Protein AF-X1QK44-F1 (afdb_monomer_lite)

Secondary structure (DSSP, 8-state):
-HHHHHHHHHHHT-SSHHHHHHHHHHHHHHHHH-TT--HHHHHTTHHHHHHHTT-S-HHHHHHHHHHHHHHHHH-HHHHHHHHHHHHHHHHHHT-

Structure (mmCIF, N/CA/C/O backbone):
data_AF-X1QK44-F1
#
_entry.id   AF-X1QK44-F1
#
loop_
_atom_site.group_PDB
_atom_site.id
_atom_site.type_symbol
_atom_site.label_atom_id
_atom_site.label_alt_id
_atom_site.label_comp_id
_atom_site.label_asym_id
_atom_site.label_entity_id
_atom_site.label_seq_id
_atom_site.pdbx_PDB_ins_code
_atom_site.Cartn_x
_atom_site.Cartn_y
_atom_site.Cartn_z
_atom_site.occupancy
_atom_site.B_iso_or_equiv
_atom_site.auth_seq_id
_atom_site.auth_comp_id
_atom_site.auth_asym_id
_atom_site.auth_atom_id
_atom_site.pdbx_PDB_model_num
ATOM 1 N N . THR A 1 1 ? -15.673 5.841 -7.467 1.00 61.12 1 THR A N 1
ATOM 2 C CA . THR A 1 1 ? -16.355 4.996 -8.474 1.00 61.12 1 THR A CA 1
ATOM 3 C C . THR A 1 1 ? -15.790 3.580 -8.378 1.00 61.12 1 THR A C 1
ATOM 5 O O . THR A 1 1 ? -14.620 3.459 -8.023 1.00 61.12 1 THR A O 1
ATOM 8 N N . PRO A 1 2 ? -16.550 2.503 -8.657 1.00 80.81 2 PRO A N 1
ATOM 9 C CA . PRO A 1 2 ? -16.019 1.128 -8.631 1.00 80.81 2 PRO A CA 1
ATOM 10 C C . PRO A 1 2 ? -14.842 0.906 -9.596 1.00 80.81 2 PRO A C 1
ATOM 12 O O . PRO A 1 2 ? -13.998 0.045 -9.365 1.00 80.81 2 PRO A O 1
ATOM 15 N N . LEU A 1 3 ? -14.766 1.721 -10.654 1.00 91.69 3 LEU A N 1
ATOM 16 C CA . LEU A 1 3 ? -13.726 1.657 -11.677 1.00 91.69 3 LEU A CA 1
ATOM 17 C C . LEU A 1 3 ? -12.315 1.846 -11.107 1.00 91.69 3 LEU A C 1
ATOM 19 O O . LEU A 1 3 ? -11.417 1.108 -11.493 1.00 91.69 3 LEU A O 1
ATOM 23 N N . ALA A 1 4 ? -12.123 2.787 -10.176 1.00 92.62 4 ALA A N 1
ATOM 24 C CA . ALA A 1 4 ? -10.803 3.070 -9.610 1.00 92.62 4 ALA A CA 1
ATOM 25 C C . ALA A 1 4 ? -10.210 1.844 -8.896 1.00 92.62 4 ALA A C 1
ATOM 27 O O . ALA A 1 4 ? -9.065 1.482 -9.137 1.00 92.62 4 ALA A O 1
ATOM 28 N N . TRP A 1 5 ? -11.022 1.152 -8.094 1.00 94.38 5 TRP A N 1
ATOM 29 C CA . TRP A 1 5 ? -10.623 -0.070 -7.392 1.00 94.38 5 TRP A CA 1
ATOM 30 C C . TRP A 1 5 ? -10.218 -1.190 -8.361 1.00 94.38 5 TRP A C 1
ATOM 32 O O . TRP A 1 5 ? -9.196 -1.838 -8.159 1.00 94.38 5 TRP A O 1
ATOM 42 N N . ARG A 1 6 ? -10.970 -1.372 -9.457 1.00 94.88 6 ARG A N 1
ATOM 43 C CA . ARG A 1 6 ? -10.624 -2.336 -10.514 1.00 94.88 6 ARG A CA 1
ATOM 44 C C . ARG A 1 6 ? -9.328 -1.953 -11.235 1.00 94.88 6 ARG A C 1
ATOM 46 O O . ARG A 1 6 ? -8.495 -2.818 -11.485 1.00 94.88 6 ARG A O 1
ATOM 53 N N . LYS A 1 7 ? -9.151 -0.666 -11.550 1.00 96.75 7 LYS A N 1
ATOM 54 C CA . LYS A 1 7 ? -7.965 -0.165 -12.255 1.00 96.75 7 LYS A CA 1
ATOM 55 C C . LYS A 1 7 ? -6.685 -0.310 -11.445 1.00 96.75 7 LYS A C 1
ATOM 57 O O . LYS A 1 7 ? -5.657 -0.566 -12.052 1.00 96.75 7 LYS A O 1
ATOM 62 N N . VAL A 1 8 ? -6.735 -0.229 -10.113 1.00 97.19 8 VAL A N 1
ATOM 63 C CA . VAL A 1 8 ? -5.562 -0.537 -9.275 1.00 97.19 8 VAL A CA 1
ATOM 64 C C . VAL A 1 8 ? -5.034 -1.943 -9.574 1.00 97.19 8 VAL A C 1
ATOM 66 O O . VAL A 1 8 ? -3.849 -2.097 -9.846 1.00 97.19 8 VAL A O 1
ATOM 69 N N . VAL A 1 9 ? -5.909 -2.953 -9.565 1.00 95.69 9 VAL A N 1
ATOM 70 C CA . VAL A 1 9 ? -5.511 -4.351 -9.806 1.00 95.69 9 VAL A CA 1
ATOM 71 C C . VAL A 1 9 ? -5.011 -4.538 -11.237 1.00 95.69 9 VAL A C 1
ATOM 73 O O . VAL A 1 9 ? -3.969 -5.145 -11.449 1.00 95.69 9 VAL A O 1
ATOM 76 N N . GLU A 1 10 ? -5.719 -3.970 -12.215 1.00 96.75 10 GLU A N 1
ATOM 77 C CA . GLU A 1 10 ? -5.332 -4.047 -13.629 1.00 96.75 10 GLU A CA 1
ATOM 78 C C . GLU A 1 10 ? -3.964 -3.403 -13.892 1.00 96.75 10 GLU A C 1
ATOM 80 O O . GLU A 1 10 ? -3.143 -3.961 -14.611 1.00 96.75 10 GLU A O 1
ATOM 85 N N . TRP A 1 11 ? -3.716 -2.220 -13.333 1.00 98.38 11 TRP A N 1
ATOM 86 C CA . TRP A 1 11 ? -2.515 -1.445 -13.626 1.00 98.38 11 TRP A CA 1
ATOM 87 C C . TRP A 1 11 ? -1.287 -1.913 -12.855 1.00 98.38 11 TRP A C 1
ATOM 89 O O . TRP A 1 11 ? -0.178 -1.741 -13.347 1.00 98.38 11 TRP A O 1
ATOM 99 N N . ALA A 1 12 ? -1.448 -2.506 -11.673 1.00 97.75 12 ALA A N 1
ATOM 100 C CA . ALA A 1 12 ? -0.303 -2.951 -10.883 1.00 97.75 12 ALA A CA 1
ATOM 101 C C . ALA A 1 12 ? 0.481 -4.101 -11.542 1.00 97.75 12 ALA A C 1
ATOM 103 O O . ALA A 1 12 ? 1.687 -4.217 -11.332 1.00 97.75 12 ALA A O 1
ATOM 104 N N . GLU A 1 13 ? -0.173 -4.891 -12.395 1.00 97.06 13 GLU A N 1
ATOM 105 C CA . GLU A 1 13 ? 0.447 -5.989 -13.150 1.00 97.06 13 GLU A CA 1
ATOM 106 C C . GLU A 1 13 ? 1.018 -5.551 -14.512 1.00 97.06 13 GLU A C 1
ATOM 108 O O . GLU A 1 13 ? 1.530 -6.372 -15.264 1.00 97.06 13 GLU A O 1
ATOM 113 N N . ARG A 1 14 ? 0.936 -4.262 -14.865 1.00 97.94 14 ARG A N 1
ATOM 114 C CA . ARG A 1 14 ? 1.434 -3.749 -16.151 1.00 97.94 14 ARG A CA 1
ATOM 115 C C . ARG A 1 14 ? 2.936 -3.528 -16.130 1.00 97.94 14 ARG A C 1
ATOM 117 O O . ARG A 1 14 ? 3.470 -3.062 -15.133 1.00 97.94 14 ARG A O 1
ATOM 124 N N . GLU A 1 15 ? 3.618 -3.802 -17.237 1.00 96.75 15 GLU A N 1
ATOM 125 C CA . GLU A 1 15 ? 5.071 -3.601 -17.322 1.00 96.75 15 GLU A CA 1
ATOM 126 C C . GLU A 1 15 ? 5.468 -2.134 -17.487 1.00 96.75 15 GLU A C 1
ATOM 128 O O . GLU A 1 15 ? 6.553 -1.719 -17.078 1.00 96.75 15 GLU A O 1
ATOM 133 N N . GLU A 1 16 ? 4.581 -1.314 -18.042 1.00 98.38 16 GLU A N 1
ATOM 134 C CA . GLU A 1 16 ? 4.849 0.099 -18.244 1.00 98.38 16 GLU A CA 1
ATOM 135 C C . GLU A 1 16 ? 4.957 0.822 -16.891 1.00 98.38 16 GLU A C 1
ATOM 137 O O . GLU A 1 16 ? 3.985 0.919 -16.135 1.00 98.38 16 GLU A O 1
ATOM 142 N N . GLU A 1 17 ? 6.142 1.368 -16.592 1.00 98.06 17 GLU A N 1
ATOM 143 C CA . GLU A 1 17 ? 6.487 1.947 -15.285 1.00 98.06 17 GLU A CA 1
ATOM 144 C C . GLU A 1 17 ? 5.430 2.932 -14.775 1.00 98.06 17 GLU A C 1
ATOM 146 O O . GLU A 1 17 ? 4.985 2.850 -13.630 1.00 98.06 17 GLU A O 1
ATOM 151 N N . PHE A 1 18 ? 4.995 3.858 -15.629 1.00 98.31 18 PHE A N 1
ATOM 152 C CA . PHE A 1 18 ? 4.047 4.897 -15.234 1.00 98.31 18 PHE A CA 1
ATOM 153 C C . PHE A 1 18 ? 2.609 4.391 -15.109 1.00 98.31 18 PHE A C 1
ATOM 155 O O . PHE A 1 18 ? 1.841 4.960 -14.332 1.00 98.31 18 PHE A O 1
ATOM 162 N N . VAL A 1 19 ? 2.259 3.299 -15.792 1.00 98.50 19 VAL A N 1
ATOM 163 C CA . VAL A 1 19 ? 0.965 2.632 -15.605 1.00 98.50 19 VAL A CA 1
ATOM 164 C C . VAL A 1 19 ? 0.952 1.947 -14.240 1.00 98.50 19 VAL A C 1
ATOM 166 O O . VAL A 1 19 ? 0.065 2.217 -13.427 1.00 98.50 19 VAL A O 1
ATOM 169 N N . LYS A 1 20 ? 2.001 1.180 -13.921 1.00 98.56 20 LYS A N 1
ATOM 170 C CA . LYS A 1 20 ? 2.167 0.543 -12.607 1.00 98.56 20 LYS A CA 1
ATOM 171 C C . LYS A 1 20 ? 2.238 1.561 -11.471 1.00 98.56 20 LYS A C 1
ATOM 173 O O . LYS A 1 20 ? 1.525 1.439 -10.477 1.00 98.56 20 LYS A O 1
ATOM 178 N N . ARG A 1 21 ? 3.024 2.630 -11.629 1.00 98.56 21 ARG A N 1
ATOM 179 C CA . ARG A 1 21 ? 3.063 3.769 -10.694 1.00 98.56 21 ARG A CA 1
ATOM 180 C C . ARG A 1 21 ? 1.669 4.371 -10.487 1.00 98.56 21 ARG A C 1
ATOM 182 O O . ARG A 1 21 ? 1.314 4.740 -9.362 1.00 98.56 21 ARG A O 1
ATOM 189 N N . GLY A 1 22 ? 0.890 4.482 -11.564 1.00 98.50 22 GLY A N 1
ATOM 190 C CA . GLY A 1 22 ? -0.491 4.954 -11.548 1.00 98.50 22 GLY A CA 1
ATOM 191 C C . GLY A 1 22 ? -1.382 4.128 -10.623 1.00 98.50 22 GLY A C 1
ATOM 192 O O . GLY A 1 22 ? -2.160 4.710 -9.869 1.00 98.50 22 GLY A O 1
ATOM 193 N N . ALA A 1 23 ? -1.208 2.804 -10.589 1.00 98.31 23 ALA A N 1
ATOM 194 C CA . ALA A 1 23 ? -1.944 1.915 -9.689 1.00 98.31 23 ALA A CA 1
ATOM 195 C C . ALA A 1 23 ? -1.771 2.309 -8.212 1.00 98.31 23 ALA A C 1
ATOM 197 O O . ALA A 1 23 ? -2.749 2.543 -7.503 1.00 98.31 23 ALA A O 1
ATOM 198 N N . PHE A 1 24 ? -0.528 2.454 -7.751 1.00 98.62 24 PHE A N 1
ATOM 199 C CA . PHE A 1 24 ? -0.244 2.771 -6.346 1.00 98.62 24 PHE A CA 1
ATOM 200 C C . PHE A 1 24 ? -0.561 4.229 -5.993 1.00 98.62 24 PHE A C 1
ATOM 202 O O . PHE A 1 24 ? -1.051 4.520 -4.902 1.00 98.62 24 PHE A O 1
ATOM 209 N N . SER A 1 25 ? -0.385 5.148 -6.944 1.00 98.38 25 SER A N 1
ATOM 210 C CA . SER A 1 25 ? -0.840 6.535 -6.786 1.00 98.38 25 SER A CA 1
ATOM 211 C C . SER A 1 25 ? -2.363 6.606 -6.616 1.00 98.38 25 SER A C 1
ATOM 213 O O . SER A 1 25 ? -2.872 7.377 -5.802 1.00 98.38 25 SER A O 1
ATOM 215 N N . LEU A 1 26 ? -3.101 5.758 -7.337 1.00 97.94 26 LEU A N 1
ATOM 216 C CA . LEU A 1 26 ? -4.553 5.673 -7.242 1.00 97.94 26 LEU A CA 1
ATOM 217 C C . LEU A 1 26 ? -5.017 5.116 -5.887 1.00 97.94 26 LEU A C 1
ATOM 219 O O . LEU A 1 26 ? -6.011 5.609 -5.354 1.00 97.94 26 LEU A O 1
ATOM 223 N N . ILE A 1 27 ? -4.279 4.179 -5.277 1.00 98.06 27 ILE A N 1
ATOM 224 C CA . ILE A 1 27 ? -4.533 3.739 -3.892 1.00 98.06 27 ILE A CA 1
ATOM 225 C C . ILE A 1 27 ? -4.451 4.929 -2.923 1.00 98.06 27 ILE A C 1
ATOM 227 O O . ILE A 1 27 ? -5.367 5.129 -2.124 1.00 98.06 27 ILE A O 1
ATOM 231 N N . ALA A 1 28 ? -3.403 5.754 -3.019 1.00 97.50 28 ALA A N 1
ATOM 232 C CA . ALA A 1 28 ? -3.259 6.949 -2.181 1.00 97.50 28 ALA A CA 1
ATOM 233 C C . ALA A 1 28 ? -4.391 7.975 -2.415 1.00 97.50 28 ALA A C 1
ATOM 235 O O . ALA A 1 28 ? -4.879 8.606 -1.476 1.00 97.50 28 ALA A O 1
ATOM 236 N N . GLY A 1 29 ? -4.880 8.110 -3.650 1.00 96.94 29 GLY A N 1
ATOM 237 C CA . GLY A 1 29 ? -6.075 8.911 -3.934 1.00 96.94 29 GLY A CA 1
ATOM 238 C C . GLY A 1 29 ? -7.334 8.345 -3.264 1.00 96.94 29 GLY A C 1
ATOM 239 O O . GLY A 1 29 ? -8.091 9.076 -2.620 1.00 96.94 29 GLY A O 1
ATOM 240 N N . LEU A 1 30 ? -7.546 7.028 -3.350 1.00 96.69 30 LEU A N 1
ATOM 241 C CA . LEU A 1 3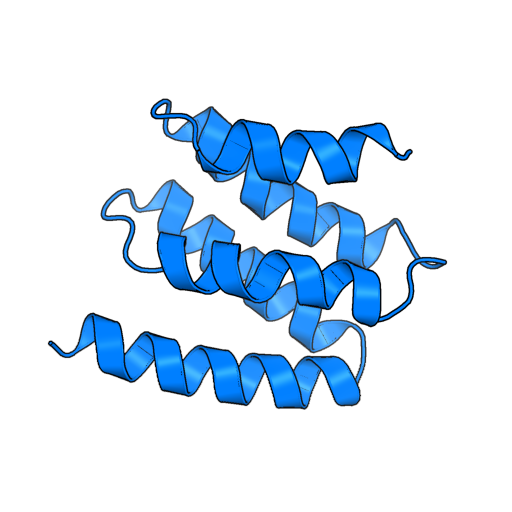0 ? -8.696 6.347 -2.745 1.00 96.69 30 LEU A CA 1
ATOM 242 C C . LEU A 1 30 ? -8.743 6.523 -1.223 1.00 96.69 30 LEU A C 1
ATOM 244 O O . LEU A 1 30 ? -9.824 6.732 -0.673 1.00 96.69 30 LEU A O 1
ATOM 248 N N . THR A 1 31 ? -7.595 6.515 -0.540 1.00 95.75 31 THR A N 1
ATOM 249 C CA . THR A 1 31 ? -7.551 6.715 0.918 1.00 95.75 31 THR A CA 1
ATOM 250 C C . THR A 1 31 ? -8.047 8.094 1.355 1.00 95.75 31 THR A C 1
ATOM 252 O O . THR A 1 31 ? -8.579 8.208 2.457 1.00 95.75 31 THR A O 1
ATOM 255 N N . VAL A 1 32 ? -7.920 9.119 0.504 1.00 93.75 32 VAL A N 1
ATOM 256 C CA . VAL A 1 32 ? -8.366 10.495 0.793 1.00 93.75 32 VAL A CA 1
ATOM 257 C C . VAL A 1 32 ? -9.811 10.718 0.345 1.00 93.75 32 VAL A C 1
ATOM 259 O O . VAL A 1 32 ? -10.611 11.317 1.069 1.00 93.75 32 VAL A O 1
ATOM 262 N N . HIS A 1 33 ? -10.158 10.240 -0.851 1.00 94.00 33 HIS A N 1
ATOM 263 C CA . HIS A 1 33 ? -11.417 10.595 -1.506 1.00 94.00 33 HIS A CA 1
ATOM 264 C C . HIS A 1 33 ? -12.556 9.602 -1.242 1.00 94.00 33 HIS A C 1
ATOM 266 O O . HIS A 1 33 ? -13.710 10.019 -1.142 1.00 94.00 33 HIS A O 1
ATOM 272 N N . ASP A 1 34 ? -12.275 8.305 -1.078 1.00 93.94 34 ASP A N 1
ATOM 273 C CA . ASP A 1 34 ? -13.306 7.303 -0.782 1.00 93.94 34 ASP A CA 1
ATOM 274 C C . ASP A 1 34 ? -13.528 7.190 0.733 1.00 93.94 34 ASP A C 1
ATOM 276 O O . ASP A 1 34 ? -13.108 6.240 1.393 1.00 93.94 34 ASP A O 1
ATOM 280 N N . LYS A 1 35 ? -14.172 8.201 1.322 1.00 90.94 35 LYS A N 1
ATOM 281 C CA . LYS A 1 35 ? -14.438 8.263 2.774 1.00 90.94 35 LYS A CA 1
ATOM 282 C C . LYS A 1 35 ? -15.420 7.191 3.267 1.00 90.94 35 LYS A C 1
ATOM 284 O O . LYS A 1 35 ? -15.460 6.919 4.458 1.00 90.94 35 LYS A O 1
ATOM 289 N N . LYS A 1 36 ? -16.199 6.582 2.364 1.00 93.44 36 LYS A N 1
ATOM 290 C CA . LYS A 1 36 ? -17.200 5.551 2.693 1.00 93.44 36 LYS A CA 1
ATOM 291 C C . LYS A 1 36 ? -16.631 4.130 2.654 1.00 93.44 36 LYS A C 1
ATOM 293 O O . LYS A 1 36 ? -17.254 3.217 3.188 1.00 93.44 36 LYS A O 1
ATOM 298 N N . ALA A 1 37 ? -15.478 3.916 2.018 1.00 94.56 37 ALA A N 1
ATOM 299 C CA . ALA A 1 37 ? -14.817 2.618 2.022 1.00 94.56 37 ALA A CA 1
ATOM 300 C C . ALA A 1 37 ? -14.384 2.213 3.443 1.00 94.56 37 ALA A C 1
ATOM 302 O O . ALA A 1 37 ? -13.666 2.949 4.120 1.00 94.56 37 ALA A O 1
ATOM 303 N N . GLY A 1 38 ? -14.804 1.026 3.879 1.00 95.69 38 GLY A N 1
ATOM 304 C CA . GLY A 1 38 ? -14.310 0.421 5.114 1.00 95.69 38 GLY A CA 1
ATOM 305 C C . GLY A 1 38 ? -12.905 -0.161 4.952 1.00 95.69 38 GLY A C 1
ATOM 306 O O . GLY A 1 38 ? -12.437 -0.383 3.832 1.00 95.69 38 GLY A O 1
ATOM 307 N N . ASP A 1 39 ? -12.266 -0.465 6.078 1.00 97.69 39 ASP A N 1
ATOM 308 C CA . ASP A 1 39 ? -10.881 -0.953 6.148 1.00 97.69 39 ASP A CA 1
ATOM 309 C C . ASP A 1 39 ? -10.649 -2.205 5.296 1.00 97.69 39 ASP A C 1
ATOM 311 O O . ASP A 1 39 ? -9.696 -2.252 4.520 1.00 97.69 39 ASP A O 1
ATOM 315 N N . LYS A 1 40 ? -11.611 -3.138 5.309 1.00 97.19 40 LYS A N 1
ATOM 316 C CA . LYS A 1 40 ? -11.587 -4.373 4.507 1.00 97.19 40 LYS A CA 1
ATOM 317 C C . LYS A 1 40 ? -11.362 -4.153 3.015 1.00 97.19 40 LYS A C 1
ATOM 319 O O . LYS A 1 40 ? -10.837 -5.034 2.348 1.00 97.19 40 LYS A O 1
ATOM 324 N N . LYS A 1 41 ? -11.774 -3.007 2.458 1.00 95.88 41 LYS A N 1
ATOM 325 C CA . LYS A 1 41 ? -11.492 -2.710 1.047 1.00 95.88 41 LYS A CA 1
ATOM 326 C C . LYS A 1 41 ? -10.012 -2.409 0.827 1.00 95.88 41 LYS A C 1
ATOM 328 O O . LYS A 1 41 ? -9.448 -2.881 -0.149 1.00 95.88 41 LYS A O 1
ATOM 333 N N . PHE A 1 42 ? -9.379 -1.658 1.725 1.00 97.38 42 PHE A N 1
ATOM 334 C CA . PHE A 1 42 ? -7.952 -1.340 1.627 1.00 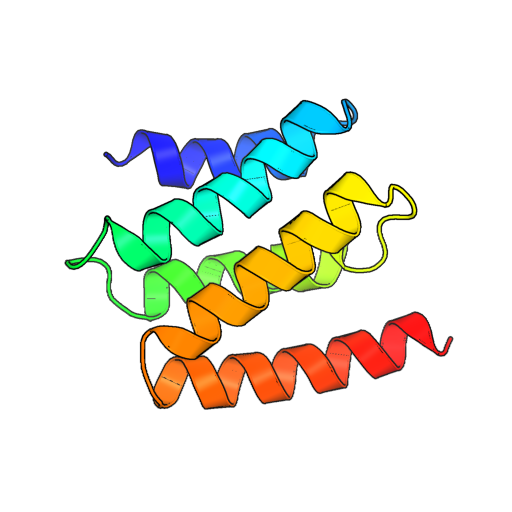97.38 42 PHE A CA 1
ATOM 335 C C . PHE A 1 42 ? -7.067 -2.548 1.943 1.00 97.38 42 PHE A C 1
ATOM 337 O O . PHE A 1 42 ? -6.019 -2.699 1.321 1.00 97.38 42 PHE A O 1
ATOM 344 N N . GLU A 1 43 ? -7.513 -3.434 2.836 1.00 97.81 43 GLU A N 1
ATOM 345 C CA . GLU A 1 43 ? -6.840 -4.706 3.148 1.00 97.81 43 GLU A CA 1
ATOM 346 C C . GLU A 1 43 ? -6.613 -5.579 1.903 1.00 97.81 43 GLU A C 1
ATOM 348 O O . GLU A 1 43 ? -5.586 -6.248 1.793 1.00 97.81 43 GLU A O 1
ATOM 353 N N . GLN A 1 44 ? -7.498 -5.495 0.902 1.00 96.50 44 GLN A N 1
ATOM 354 C CA . GLN A 1 44 ? -7.342 -6.207 -0.374 1.00 96.50 44 GLN A CA 1
ATOM 355 C C . GLN A 1 44 ? -6.081 -5.795 -1.149 1.00 96.50 44 GLN A C 1
ATOM 357 O O . GLN A 1 44 ? -5.602 -6.558 -1.984 1.00 96.50 44 GLN A O 1
ATOM 362 N N . PHE A 1 45 ? -5.520 -4.611 -0.882 1.00 97.56 45 PHE A N 1
ATOM 363 C CA . PHE A 1 45 ? -4.307 -4.136 -1.546 1.00 97.56 45 PHE A CA 1
ATOM 364 C C . PHE A 1 45 ? -3.011 -4.562 -0.855 1.00 97.56 45 PHE A C 1
ATOM 366 O O . PHE A 1 45 ? -1.941 -4.356 -1.424 1.00 97.56 45 PHE A O 1
ATOM 373 N N . PHE A 1 46 ? -3.054 -5.158 0.339 1.00 97.88 46 PHE A N 1
ATOM 374 C CA . PHE A 1 46 ? -1.828 -5.477 1.080 1.00 97.88 46 PHE A CA 1
ATOM 375 C C . PHE A 1 46 ? -0.934 -6.488 0.353 1.00 97.88 46 PHE A C 1
ATOM 377 O O . PHE A 1 46 ? 0.270 -6.232 0.269 1.00 97.88 46 PHE A O 1
ATOM 384 N N . PRO A 1 47 ? -1.472 -7.576 -0.243 1.00 97.31 47 PRO A N 1
ATOM 385 C CA . PRO A 1 47 ? -0.653 -8.493 -1.031 1.00 97.31 47 PRO A CA 1
ATOM 386 C C . PRO A 1 47 ? 0.017 -7.794 -2.217 1.00 97.31 47 PRO A C 1
ATOM 388 O O . PRO A 1 47 ? 1.176 -8.061 -2.517 1.00 97.31 47 PRO A O 1
ATOM 391 N N . LEU A 1 48 ? -0.688 -6.853 -2.852 1.00 97.12 48 LEU A N 1
ATOM 392 C CA . LEU A 1 48 ? -0.186 -6.098 -3.998 1.00 97.12 48 LEU A CA 1
ATOM 393 C C . LEU A 1 48 ? 0.939 -5.136 -3.593 1.00 97.12 48 LEU A C 1
ATOM 395 O O . LEU A 1 48 ? 1.981 -5.087 -4.237 1.00 97.12 48 LEU A O 1
ATOM 399 N N . ILE A 1 49 ? 0.757 -4.409 -2.488 1.00 97.94 49 ILE A N 1
ATOM 400 C CA . ILE A 1 49 ? 1.778 -3.517 -1.921 1.00 97.94 49 ILE A CA 1
ATOM 401 C C . ILE A 1 49 ? 3.038 -4.306 -1.562 1.00 97.94 49 ILE A C 1
ATOM 403 O O . ILE A 1 49 ? 4.133 -3.881 -1.913 1.00 97.94 49 ILE A O 1
ATOM 407 N N . LYS A 1 50 ? 2.888 -5.464 -0.910 1.00 97.62 50 LYS A N 1
ATOM 408 C CA . LYS A 1 50 ? 4.017 -6.325 -0.538 1.00 97.62 50 LYS A CA 1
ATOM 409 C C . LYS A 1 50 ? 4.726 -6.918 -1.754 1.00 97.62 50 LYS A C 1
ATOM 411 O O . LYS A 1 50 ? 5.946 -6.917 -1.803 1.00 97.62 50 LYS A O 1
ATOM 416 N N . LYS A 1 51 ? 3.979 -7.405 -2.748 1.00 96.06 51 LYS A N 1
ATOM 417 C CA . LYS A 1 51 ? 4.548 -7.964 -3.984 1.00 96.06 51 LYS A CA 1
ATOM 418 C C . LYS A 1 51 ? 5.397 -6.934 -4.730 1.00 96.06 51 LYS A C 1
ATOM 420 O O . LYS A 1 51 ? 6.466 -7.264 -5.225 1.00 96.06 51 LYS A O 1
ATOM 425 N N . HIS A 1 52 ? 4.921 -5.694 -4.816 1.00 96.81 52 HIS A N 1
ATOM 426 C CA . HIS A 1 52 ? 5.560 -4.651 -5.620 1.00 96.8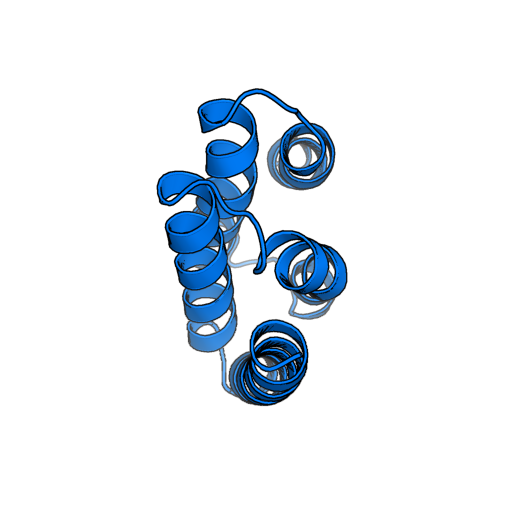1 52 HIS A CA 1
ATOM 427 C C . HIS A 1 52 ? 6.466 -3.706 -4.818 1.00 96.81 52 HIS A C 1
ATOM 429 O O . HIS A 1 52 ? 7.004 -2.757 -5.384 1.00 96.81 52 HIS A O 1
ATOM 435 N N . SER A 1 53 ? 6.680 -3.939 -3.520 1.00 96.06 53 SER A N 1
ATOM 436 C CA . SER A 1 53 ? 7.604 -3.122 -2.718 1.00 96.06 53 SER A CA 1
ATOM 437 C C . SER A 1 53 ? 9.072 -3.303 -3.104 1.00 96.06 53 SER A C 1
ATOM 439 O O . SER A 1 53 ? 9.874 -2.412 -2.832 1.00 96.06 53 SER A O 1
ATOM 441 N N . ILE A 1 54 ? 9.393 -4.427 -3.748 1.00 94.31 54 ILE A N 1
ATOM 442 C CA . ILE A 1 54 ? 10.721 -4.781 -4.272 1.00 94.31 54 ILE A CA 1
ATOM 443 C C . ILE A 1 54 ? 10.879 -4.444 -5.763 1.00 94.31 54 ILE A C 1
ATOM 445 O O . ILE A 1 54 ? 11.737 -4.985 -6.444 1.00 94.31 54 ILE A O 1
ATOM 449 N N . ASP A 1 55 ? 10.007 -3.599 -6.317 1.00 95.69 55 ASP A N 1
ATOM 450 C CA . ASP A 1 55 ? 10.156 -3.169 -7.705 1.00 95.69 55 ASP A CA 1
ATOM 451 C C . ASP A 1 55 ? 11.400 -2.271 -7.851 1.00 95.69 55 ASP A C 1
ATOM 453 O O . ASP A 1 55 ? 11.501 -1.232 -7.194 1.00 95.69 55 ASP A O 1
ATOM 457 N N . GLU A 1 56 ? 12.326 -2.655 -8.733 1.00 95.12 56 GLU A N 1
ATOM 458 C CA . GLU A 1 56 ? 13.589 -1.939 -8.990 1.00 95.12 56 GLU A CA 1
ATOM 459 C C . GLU A 1 56 ? 13.379 -0.525 -9.563 1.00 95.12 56 GLU A C 1
ATOM 461 O O . GLU A 1 56 ? 14.250 0.347 -9.492 1.00 95.12 56 GLU A O 1
ATOM 466 N N . ARG A 1 57 ? 12.201 -0.250 -10.136 1.00 97.38 57 ARG A N 1
ATOM 467 C CA . ARG A 1 57 ? 11.880 1.054 -10.720 1.00 97.38 57 ARG A CA 1
ATOM 468 C C . ARG A 1 57 ? 11.562 2.063 -9.621 1.00 97.38 57 ARG A C 1
ATOM 470 O O . ARG A 1 57 ? 10.513 2.014 -8.972 1.00 97.38 57 ARG A O 1
ATOM 477 N N . ASN A 1 58 ? 12.437 3.053 -9.460 1.00 96.75 58 ASN A N 1
ATOM 478 C CA . ASN A 1 58 ? 12.347 4.071 -8.409 1.00 96.75 58 ASN A CA 1
ATOM 479 C C . ASN A 1 58 ? 10.984 4.781 -8.323 1.00 96.75 58 ASN A C 1
ATOM 481 O O . ASN A 1 58 ? 10.524 5.090 -7.219 1.00 96.75 58 ASN A O 1
ATOM 485 N N . TYR A 1 59 ? 10.319 5.062 -9.450 1.00 98.06 59 TYR A N 1
ATOM 486 C CA . TYR A 1 59 ? 9.005 5.709 -9.411 1.00 98.06 59 TYR A CA 1
ATOM 487 C C . TYR A 1 59 ? 7.912 4.777 -8.881 1.00 98.06 59 TYR A C 1
ATOM 489 O O . TYR A 1 59 ? 7.026 5.240 -8.155 1.00 98.06 59 TYR A O 1
ATOM 497 N N . VAL A 1 60 ? 7.993 3.481 -9.188 1.00 98.31 60 VAL A N 1
ATOM 498 C CA . VAL A 1 60 ? 7.082 2.464 -8.653 1.00 98.31 60 VAL A CA 1
ATOM 499 C C . VAL A 1 60 ? 7.327 2.288 -7.158 1.00 98.31 60 VAL A C 1
ATOM 501 O O . VAL A 1 60 ? 6.390 2.483 -6.385 1.00 98.31 60 VAL A O 1
ATOM 504 N N . LYS A 1 61 ? 8.575 2.057 -6.725 1.00 96.69 61 LYS A N 1
ATOM 505 C CA . LYS A 1 61 ? 8.934 1.900 -5.300 1.00 96.69 61 LYS A CA 1
ATOM 506 C C . LYS A 1 61 ? 8.455 3.083 -4.450 1.00 96.69 61 LYS A C 1
ATOM 508 O O . LYS A 1 61 ? 7.835 2.901 -3.398 1.00 96.69 61 LYS A O 1
ATOM 513 N N . LYS A 1 62 ? 8.643 4.316 -4.940 1.00 97.81 62 LYS A N 1
ATOM 514 C CA . LYS A 1 62 ? 8.130 5.535 -4.285 1.00 97.81 62 LYS A CA 1
ATOM 515 C C . LYS A 1 62 ? 6.602 5.557 -4.199 1.00 97.81 62 LYS A C 1
ATOM 517 O O . LYS A 1 62 ? 6.065 5.928 -3.156 1.00 97.81 62 LYS A O 1
ATOM 522 N N . ALA A 1 63 ? 5.899 5.165 -5.261 1.00 98.56 63 ALA A N 1
ATOM 523 C CA . ALA A 1 63 ? 4.439 5.126 -5.263 1.00 98.56 63 ALA 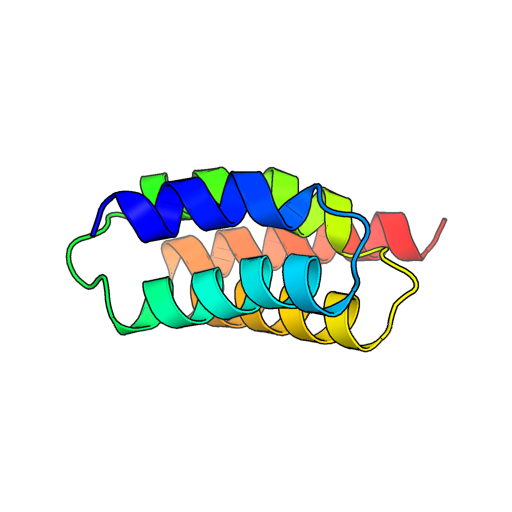A CA 1
ATOM 524 C C . ALA A 1 63 ? 3.886 4.041 -4.323 1.00 98.56 63 ALA A C 1
ATOM 526 O O . ALA A 1 63 ? 2.917 4.302 -3.613 1.00 98.56 63 ALA A O 1
ATOM 527 N N . VAL A 1 64 ? 4.528 2.871 -4.246 1.00 98.31 64 VAL A N 1
ATOM 528 C CA . VAL A 1 64 ? 4.170 1.793 -3.308 1.00 98.31 64 VAL A CA 1
ATOM 529 C C . VAL A 1 64 ? 4.326 2.258 -1.859 1.00 98.31 64 VAL A C 1
ATOM 531 O O . VAL A 1 64 ? 3.389 2.140 -1.069 1.00 98.31 64 VAL A O 1
ATOM 534 N N . ASN A 1 65 ? 5.463 2.875 -1.514 1.00 97.62 65 ASN A N 1
ATOM 535 C CA . ASN A 1 65 ? 5.682 3.446 -0.180 1.00 97.62 65 ASN A CA 1
ATOM 536 C C . ASN A 1 65 ? 4.634 4.525 0.152 1.00 97.62 65 ASN A C 1
ATOM 538 O O . ASN A 1 65 ? 4.095 4.579 1.261 1.00 97.62 65 ASN A O 1
ATOM 542 N N . TRP A 1 66 ? 4.302 5.367 -0.829 1.00 98.31 66 TRP A N 1
ATOM 543 C CA . TRP A 1 66 ? 3.282 6.394 -0.668 1.00 98.31 66 TRP A CA 1
ATOM 544 C C . TRP A 1 66 ? 1.889 5.798 -0.426 1.00 98.31 66 TRP A C 1
ATOM 546 O O . TRP A 1 66 ? 1.190 6.260 0.477 1.00 98.31 66 TRP A O 1
ATOM 556 N N . ALA A 1 67 ? 1.499 4.750 -1.156 1.00 98.50 67 ALA A N 1
ATOM 557 C CA . ALA A 1 67 ? 0.246 4.027 -0.940 1.00 98.50 67 ALA A CA 1
ATOM 558 C C . ALA A 1 67 ? 0.172 3.428 0.474 1.00 98.50 67 ALA A C 1
ATOM 560 O O . ALA A 1 67 ? -0.785 3.695 1.203 1.00 98.50 67 ALA A O 1
ATOM 561 N N . LEU A 1 68 ? 1.219 2.705 0.890 1.00 98.38 68 LEU A N 1
ATOM 562 C CA . LEU A 1 68 ? 1.339 2.096 2.219 1.00 98.38 68 LEU A CA 1
ATOM 563 C C . LEU A 1 68 ? 1.135 3.137 3.327 1.00 98.38 68 LEU A C 1
ATOM 565 O O . LEU A 1 68 ? 0.283 2.978 4.205 1.00 98.38 68 LEU A O 1
ATOM 569 N N . ARG A 1 69 ? 1.865 4.257 3.263 1.00 98.31 69 ARG A N 1
ATOM 570 C CA . ARG A 1 69 ? 1.757 5.330 4.261 1.00 98.31 69 ARG A CA 1
ATOM 571 C C . ARG A 1 69 ? 0.366 5.952 4.304 1.00 98.31 69 ARG A C 1
ATOM 573 O O . ARG A 1 69 ? -0.101 6.300 5.384 1.00 98.31 69 ARG A O 1
ATOM 580 N N . ASN A 1 70 ? -0.283 6.139 3.158 1.00 98.44 70 ASN A N 1
ATOM 581 C CA . ASN A 1 70 ? -1.611 6.747 3.117 1.00 98.44 70 ASN A CA 1
ATOM 582 C C . ASN A 1 70 ? -2.702 5.819 3.664 1.00 98.44 70 ASN A C 1
ATOM 584 O O . ASN A 1 70 ? -3.576 6.294 4.388 1.00 98.44 70 ASN A O 1
ATOM 588 N N . ILE A 1 71 ? -2.615 4.508 3.415 1.00 98.38 71 ILE A N 1
ATOM 589 C CA . ILE A 1 71 ? -3.497 3.528 4.066 1.00 98.38 71 ILE A CA 1
ATOM 590 C C . ILE A 1 71 ? -3.321 3.609 5.586 1.00 98.38 71 ILE A C 1
ATOM 592 O O . ILE A 1 71 ? -4.298 3.748 6.319 1.00 98.38 71 ILE A O 1
ATOM 596 N N . GLY A 1 72 ? -2.073 3.612 6.063 1.00 98.12 72 GLY A N 1
ATOM 597 C CA . GLY A 1 72 ? -1.770 3.643 7.495 1.00 98.12 72 GLY A CA 1
ATOM 598 C C . GLY A 1 72 ? -2.160 4.947 8.198 1.00 98.12 72 GLY A C 1
ATOM 599 O O . GLY A 1 72 ? -2.324 4.960 9.413 1.00 98.12 72 GLY A O 1
ATOM 600 N N . LYS A 1 73 ? -2.325 6.051 7.463 1.00 97.50 73 LYS A N 1
ATOM 601 C CA . LYS A 1 73 ? -2.800 7.335 8.007 1.00 97.50 73 LYS A CA 1
ATOM 602 C C . LYS A 1 73 ? -4.316 7.405 8.164 1.00 97.50 73 LYS A C 1
ATOM 604 O O . LYS A 1 73 ? -4.805 8.314 8.826 1.00 97.50 73 LYS A O 1
ATOM 609 N N . ARG A 1 74 ? -5.063 6.490 7.541 1.00 96.56 74 ARG A N 1
ATOM 610 C CA . ARG A 1 74 ? -6.526 6.564 7.494 1.00 96.56 74 ARG A CA 1
ATOM 611 C C . ARG A 1 74 ? -7.165 6.368 8.869 1.00 96.56 74 ARG A C 1
ATOM 613 O O . ARG A 1 74 ? -8.128 7.059 9.183 1.00 96.56 74 ARG A O 1
ATOM 620 N N . ASN A 1 75 ? -6.650 5.432 9.667 1.00 97.44 75 ASN A N 1
ATOM 621 C CA . ASN A 1 75 ? -7.059 5.192 11.053 1.00 97.44 75 ASN A CA 1
ATOM 622 C C . ASN A 1 75 ? -6.043 4.294 11.787 1.00 97.44 75 ASN A C 1
ATOM 624 O O . ASN A 1 75 ? -5.137 3.727 11.175 1.00 97.44 75 ASN A O 1
ATOM 628 N N . LEU A 1 76 ? -6.216 4.139 13.105 1.00 98.06 76 LEU A N 1
ATOM 629 C CA . LEU A 1 76 ? -5.319 3.352 13.961 1.00 98.06 76 LEU A CA 1
ATOM 630 C C . LEU A 1 76 ? -5.300 1.850 13.636 1.00 98.06 76 LEU A C 1
ATOM 632 O O . LEU A 1 76 ? -4.267 1.210 13.822 1.00 98.06 76 LEU A O 1
ATOM 636 N N . ALA A 1 77 ? -6.412 1.276 13.168 1.00 98.19 77 ALA A N 1
ATOM 637 C CA . ALA A 1 77 ? -6.473 -0.146 12.835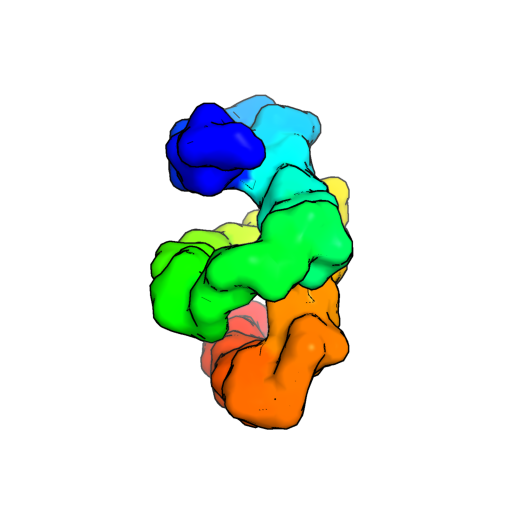 1.00 98.19 77 ALA A CA 1
ATOM 638 C C . ALA A 1 77 ? -5.605 -0.447 11.606 1.00 98.19 77 ALA A C 1
ATOM 640 O O . ALA A 1 77 ? -4.710 -1.291 11.667 1.00 98.19 77 ALA A O 1
ATOM 641 N N . LEU A 1 78 ? -5.796 0.309 10.522 1.00 98.38 78 LEU A N 1
ATOM 642 C CA . LEU A 1 78 ? -4.970 0.223 9.319 1.00 98.38 78 LEU A CA 1
ATOM 643 C C . LEU A 1 78 ? -3.516 0.622 9.588 1.00 98.38 78 LEU A C 1
ATOM 645 O O . LEU A 1 78 ? -2.613 0.033 9.001 1.00 98.38 78 LEU A O 1
ATOM 649 N N . ASN A 1 79 ? -3.260 1.564 10.501 1.00 98.69 79 ASN A N 1
ATOM 650 C CA . ASN A 1 79 ? -1.901 1.926 10.903 1.00 98.69 79 ASN A CA 1
ATOM 651 C C . ASN A 1 79 ? -1.117 0.719 11.437 1.00 98.69 79 ASN A C 1
ATOM 653 O O . ASN A 1 79 ? -0.043 0.411 10.924 1.00 98.69 79 ASN A O 1
ATOM 657 N N . LYS A 1 80 ? -1.690 -0.007 12.407 1.00 98.62 80 LYS A N 1
ATOM 658 C CA . LYS A 1 80 ? -1.075 -1.214 12.981 1.00 98.62 80 LYS A CA 1
ATOM 659 C C . LYS A 1 80 ? -0.814 -2.277 11.913 1.00 98.62 80 LYS A C 1
ATOM 661 O O . LYS A 1 80 ? 0.247 -2.895 11.904 1.00 98.62 80 LYS A O 1
ATOM 666 N N . GLN A 1 81 ? -1.758 -2.453 10.988 1.00 98.44 81 GLN A N 1
ATOM 667 C CA . GLN A 1 81 ? -1.599 -3.391 9.878 1.00 98.44 81 GLN A CA 1
ATOM 668 C C . GLN A 1 81 ? -0.478 -2.967 8.911 1.00 98.44 81 GLN A C 1
ATOM 670 O O . GLN A 1 81 ? 0.299 -3.814 8.477 1.00 98.44 81 GLN A O 1
ATOM 675 N N . MET A 1 82 ? -0.335 -1.670 8.616 1.00 98.31 82 MET A N 1
ATOM 676 C CA . MET A 1 82 ? 0.751 -1.150 7.771 1.00 98.31 82 MET A CA 1
ATOM 677 C C . MET A 1 82 ? 2.126 -1.228 8.425 1.00 98.31 82 MET A C 1
ATOM 679 O O . MET A 1 82 ? 3.098 -1.475 7.715 1.00 98.31 82 MET A O 1
ATOM 683 N N . ILE A 1 83 ? 2.226 -1.072 9.748 1.00 98.50 83 ILE A N 1
ATOM 684 C CA . ILE A 1 83 ? 3.483 -1.306 10.476 1.00 98.50 83 ILE A CA 1
ATOM 685 C C . ILE A 1 83 ? 3.911 -2.764 10.303 1.00 98.50 83 ILE A C 1
ATOM 687 O O . ILE A 1 83 ? 5.001 -3.014 9.796 1.00 98.50 83 ILE A O 1
ATOM 691 N N . LYS A 1 84 ? 3.016 -3.714 10.602 1.00 98.31 84 LYS A N 1
ATOM 692 C CA . LYS A 1 84 ? 3.290 -5.147 10.424 1.00 98.31 84 LYS A CA 1
ATOM 693 C C . LYS A 1 84 ? 3.694 -5.480 8.984 1.00 98.31 84 LYS A C 1
ATOM 695 O O . LYS A 1 84 ? 4.677 -6.176 8.758 1.00 98.31 84 LYS A O 1
ATOM 700 N N . LEU A 1 85 ? 2.968 -4.950 7.997 1.00 98.19 85 LEU A N 1
ATOM 701 C CA . LEU A 1 85 ? 3.298 -5.161 6.587 1.00 98.19 85 LEU A CA 1
ATOM 702 C C . LEU A 1 85 ? 4.678 -4.588 6.226 1.00 98.19 85 LEU A C 1
ATOM 704 O O . LEU A 1 85 ? 5.413 -5.203 5.460 1.00 98.19 85 LEU A O 1
ATOM 708 N N . SER A 1 86 ? 5.045 -3.434 6.788 1.00 97.19 86 SER A N 1
ATOM 709 C CA . SER A 1 86 ? 6.358 -2.816 6.566 1.00 97.19 86 SER A CA 1
ATOM 710 C C . SER A 1 86 ? 7.488 -3.667 7.139 1.00 97.19 86 SER A C 1
ATOM 712 O O . SER A 1 86 ? 8.504 -3.846 6.477 1.00 97.19 86 SER A O 1
ATOM 714 N N . GLU A 1 87 ? 7.303 -4.238 8.331 1.00 97.12 87 GLU A N 1
ATOM 715 C CA . GLU A 1 87 ? 8.261 -5.175 8.933 1.00 97.12 87 GLU A CA 1
ATOM 716 C C . GLU A 1 87 ? 8.449 -6.428 8.070 1.00 97.12 87 GLU A C 1
ATOM 718 O O . GLU A 1 87 ? 9.565 -6.920 7.916 1.00 97.12 87 GLU A O 1
ATOM 723 N N . GLU A 1 88 ? 7.369 -6.942 7.475 1.00 96.56 88 GLU A N 1
ATOM 724 C CA . GLU A 1 88 ? 7.446 -8.060 6.534 1.00 96.56 88 GLU A CA 1
ATOM 725 C C . GLU A 1 88 ? 8.194 -7.686 5.249 1.00 96.56 88 GLU A C 1
ATOM 727 O O . GLU A 1 88 ? 8.971 -8.494 4.751 1.00 96.56 88 GLU A O 1
ATOM 732 N N . ILE A 1 89 ? 7.982 -6.478 4.720 1.00 95.44 89 ILE A N 1
ATOM 733 C CA . ILE A 1 89 ? 8.679 -5.978 3.526 1.00 95.44 89 ILE A CA 1
ATOM 734 C C . ILE A 1 89 ? 10.180 -5.820 3.789 1.00 95.44 89 ILE A C 1
ATOM 736 O O . ILE A 1 89 ? 10.982 -6.241 2.961 1.00 95.44 89 ILE A O 1
ATOM 740 N N . LEU A 1 90 ? 10.571 -5.273 4.945 1.00 93.50 90 LEU A N 1
ATOM 741 C CA . LEU A 1 90 ? 11.983 -5.111 5.317 1.00 93.50 90 LEU A CA 1
ATOM 742 C C . LEU A 1 90 ? 12.737 -6.445 5.333 1.00 93.50 90 LEU A C 1
ATOM 744 O O . LEU A 1 90 ? 13.897 -6.504 4.936 1.00 93.50 90 LEU A O 1
ATOM 748 N N . LYS A 1 91 ? 12.068 -7.522 5.756 1.00 93.50 91 LYS A N 1
ATOM 749 C CA . LYS A 1 91 ? 12.641 -8.873 5.736 1.00 93.50 91 LYS A CA 1
ATOM 750 C C . LYS A 1 91 ? 12.855 -9.413 4.324 1.00 93.50 91 LYS A C 1
ATOM 752 O O . LYS A 1 91 ? 13.723 -10.251 4.166 1.00 93.50 91 LYS A O 1
ATOM 757 N N . ILE A 1 92 ? 12.083 -8.963 3.333 1.00 89.38 92 ILE A N 1
ATOM 758 C CA . ILE A 1 92 ? 12.249 -9.374 1.929 1.00 89.38 92 ILE A CA 1
ATOM 759 C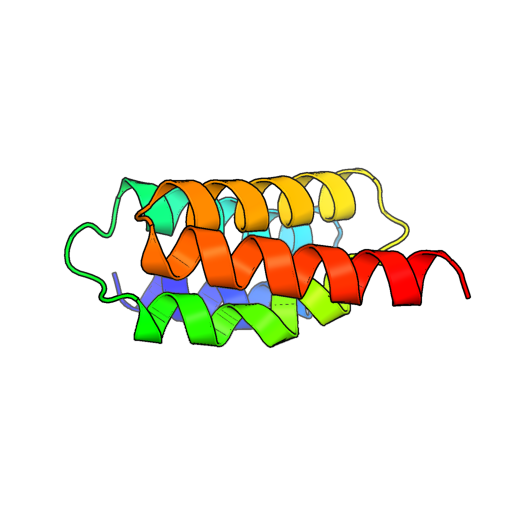 C . ILE A 1 92 ? 13.393 -8.591 1.282 1.00 89.38 92 ILE A C 1
ATOM 761 O O . ILE A 1 92 ? 14.215 -9.185 0.608 1.00 89.38 92 ILE A O 1
ATOM 765 N N . ASP A 1 93 ? 13.460 -7.278 1.515 1.00 75.06 93 ASP A N 1
ATOM 766 C CA . ASP A 1 93 ? 14.492 -6.390 0.940 1.00 75.06 93 ASP A CA 1
ATOM 767 C C . ASP A 1 93 ? 15.905 -6.690 1.487 1.00 75.06 93 ASP A C 1
ATOM 769 O O . ASP A 1 93 ? 16.898 -6.277 0.902 1.00 75.06 93 ASP A O 1
ATOM 773 N N . SER A 1 94 ? 15.996 -7.398 2.620 1.00 66.75 94 SER A N 1
ATOM 774 C CA . SER A 1 94 ? 17.263 -7.788 3.260 1.00 66.75 94 SER A CA 1
ATOM 775 C C . SER A 1 94 ? 17.757 -9.193 2.870 1.00 66.75 94 SER A C 1
ATOM 777 O O . SER A 1 94 ? 18.741 -9.652 3.454 1.00 66.75 94 SER A O 1
ATOM 779 N N . MET A 1 95 ? 17.063 -9.894 1.964 1.00 54.75 95 MET A N 1
ATOM 780 C CA . MET A 1 95 ? 17.444 -11.217 1.436 1.00 54.75 95 MET A CA 1
ATOM 781 C C . MET A 1 95 ? 18.024 -11.086 0.033 1.00 54.75 95 MET A C 1
ATOM 783 O O . MET A 1 95 ? 19.051 -11.755 -0.216 1.00 54.75 95 MET A O 1
#

Radius of gyration: 12.47 Å; chains: 1; bounding box: 35×22×32 Å

Foldseek 3Di:
DVVLLVQLVVQCPDPPLVSNLSSLLSLLVCLPPVLVDDLVSNVVCLVSLLVQCPPPDPSNVVSSVSSLVSQLVSDVVSVVVSVVSVVVSVVVVVD

pLDDT: mean 95.34, std 7.1, range [54.75, 98.69]

Sequence (95 aa):
TPLAWRKVVEWAEREEEFVKRGAFSLIAGLTVHDKKAGDKKFEQFFPLIKKHSIDERNYVKKAVNWALRNIGKRNLALNKQMIKLSEEILKIDSM

Organism: NCBI:txid412755

InterPro domains:
  IPR014825 DNA alkylation repair enzyme [PF08713] (7-84)
  IPR016024 Armadillo-type fold [SSF48371] (2-89)